Protein AF-A0A2E8GYV7-F1 (afdb_monomer)

Sequence (112 aa):
MTIEFYKWLHLSGLGLTLLAIGGLAWRQDQKLLSITHGIGLLIALIGGFGLVARYAIDWPWPGWLWIKIVVWLIFGASPVLLKRLPQLNTPLWWGLWVLFLVAAYLGVFKPF

Nearest PDB structures (foldseek):
  7p3r-assembly1_C  TM=4.298E-01  e=9.217E+00  Vibrio cholerae O1 biovar El Tor str. N16961

pLDDT: mean 96.71, std 2.35, range [86.19, 98.81]

Solvent-accessible surface area (backbone atoms only — not comparable to full-atom values): 5853 Å² total; per-residue (Å²): 138,57,68,66,56,22,50,53,38,19,51,50,10,48,50,35,26,52,55,17,51,54,40,42,51,71,65,43,66,54,67,63,29,53,50,41,24,54,52,10,51,48,38,20,49,54,13,48,54,47,40,38,64,70,67,66,66,58,86,81,70,49,58,41,58,55,50,43,52,54,51,50,50,51,59,70,46,39,67,57,49,36,67,74,40,60,95,44,20,69,62,51,51,54,48,52,51,52,50,47,52,52,48,50,49,38,68,74,66,54,88,72

Foldseek 3Di:
DDLVVLVVQLVQLVVLLLVLLVCLLVPPPVVVSVVSNVSSLVSNVSSLVVNCVNVVQDPPHQVLS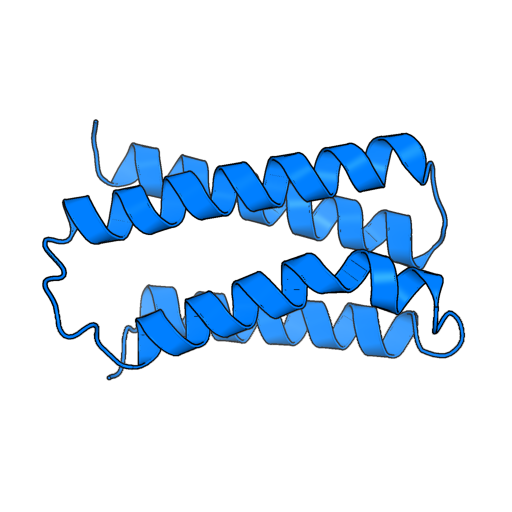VLLVVLSVVSVCSSVCSVVPSVCSVVSSVVNVVSVVSNVCCVVCVPD

Secondary structure (DSSP, 8-state):
--HHHHHHHHHHHHHHHHHHHHHHHTT-SHHHHHHHHHHHHHHHHHHHHHHHHHTT-PSSPPHHHHHHHHHHHHHHHHHHHHHH-GGGHHHHHHHHHHHHHHHHHHHHH---

Mean predicted aligned error: 2.49 Å

Structure (mmCIF, N/CA/C/O backbone):
data_AF-A0A2E8GYV7-F1
#
_entry.id   AF-A0A2E8GYV7-F1
#
loop_
_atom_site.group_PDB
_atom_site.id
_atom_site.type_symbol
_atom_site.label_atom_id
_atom_site.label_alt_id
_atom_site.label_comp_id
_atom_site.label_asym_id
_atom_site.label_entity_id
_atom_site.label_seq_id
_atom_site.pdbx_PDB_ins_code
_atom_site.Cartn_x
_atom_site.Cartn_y
_atom_site.Cartn_z
_atom_site.occupancy
_atom_site.B_iso_or_equiv
_atom_site.auth_seq_id
_atom_site.auth_comp_id
_atom_site.auth_asym_id
_atom_site.auth_atom_id
_atom_site.pdbx_PDB_model_num
ATOM 1 N N . MET A 1 1 ? 17.579 9.283 -8.624 1.00 90.69 1 MET A N 1
ATOM 2 C CA . MET A 1 1 ? 17.308 8.312 -7.542 1.00 90.69 1 MET A CA 1
ATOM 3 C C . MET A 1 1 ? 17.248 6.916 -8.128 1.00 90.69 1 MET A C 1
ATOM 5 O O . MET A 1 1 ? 16.815 6.782 -9.269 1.00 90.69 1 MET A O 1
ATOM 9 N N . THR A 1 2 ? 17.750 5.922 -7.399 1.00 96.50 2 THR A N 1
ATOM 10 C CA . THR A 1 2 ? 17.954 4.552 -7.898 1.00 96.50 2 THR A CA 1
ATOM 11 C C . THR A 1 2 ? 16.698 3.690 -7.740 1.00 96.50 2 THR A C 1
ATOM 13 O O . THR A 1 2 ? 15.758 4.072 -7.041 1.00 96.50 2 THR A O 1
ATOM 16 N N . ILE A 1 3 ? 16.660 2.524 -8.390 1.00 96.81 3 ILE A N 1
ATOM 17 C CA . ILE A 1 3 ? 15.552 1.565 -8.247 1.00 96.81 3 ILE A CA 1
ATOM 18 C C . ILE A 1 3 ? 15.457 1.078 -6.796 1.00 96.81 3 ILE A C 1
ATOM 20 O O . ILE A 1 3 ? 14.362 0.957 -6.253 1.00 96.81 3 ILE A O 1
ATOM 24 N N . GLU A 1 4 ? 16.597 0.844 -6.154 1.00 97.94 4 GLU A N 1
ATOM 25 C CA . GLU A 1 4 ? 16.722 0.397 -4.766 1.00 97.94 4 GLU A CA 1
ATOM 26 C C . GLU A 1 4 ? 16.065 1.392 -3.812 1.00 97.94 4 GLU A C 1
ATOM 28 O O . GLU A 1 4 ? 15.336 0.980 -2.912 1.00 97.94 4 GLU A O 1
ATOM 33 N N . PHE A 1 5 ? 16.242 2.695 -4.055 1.00 98.12 5 PHE A N 1
ATOM 34 C CA . PHE A 1 5 ? 15.598 3.740 -3.263 1.00 98.12 5 PHE A CA 1
ATOM 35 C C . PHE A 1 5 ? 14.070 3.646 -3.332 1.00 98.12 5 PHE A C 1
ATOM 37 O O . PHE A 1 5 ? 13.409 3.622 -2.296 1.00 98.12 5 PHE A O 1
ATOM 44 N N . TYR A 1 6 ? 13.493 3.543 -4.533 1.00 98.38 6 TYR A N 1
ATOM 45 C CA . TYR A 1 6 ? 12.037 3.441 -4.669 1.00 98.38 6 TYR A CA 1
ATOM 46 C C . TYR A 1 6 ? 11.491 2.097 -4.172 1.00 98.38 6 TYR A C 1
ATOM 48 O O . TYR A 1 6 ? 10.384 2.064 -3.643 1.00 98.38 6 TYR A O 1
ATOM 56 N N . LYS A 1 7 ? 12.263 1.003 -4.272 1.00 97.69 7 LYS A N 1
ATOM 57 C CA . LYS A 1 7 ? 11.915 -0.288 -3.651 1.00 97.69 7 LYS A CA 1
ATOM 58 C C . LYS A 1 7 ? 11.843 -0.154 -2.135 1.00 97.69 7 LYS A C 1
ATOM 60 O O . LYS A 1 7 ? 10.835 -0.530 -1.546 1.00 97.69 7 LYS A O 1
ATOM 65 N N . TRP A 1 8 ? 12.883 0.404 -1.521 1.00 98.38 8 TRP A N 1
ATOM 66 C CA . TRP A 1 8 ? 12.926 0.652 -0.083 1.00 98.38 8 TRP A CA 1
ATOM 67 C C . TRP A 1 8 ? 11.778 1.565 0.365 1.00 98.38 8 TRP A C 1
ATOM 69 O O . TRP A 1 8 ? 11.089 1.245 1.330 1.00 98.38 8 TRP A O 1
ATOM 79 N N . LEU A 1 9 ? 11.515 2.646 -0.377 1.00 98.56 9 LEU A N 1
ATOM 80 C CA . LEU A 1 9 ? 10.423 3.579 -0.098 1.00 98.56 9 LEU A CA 1
ATOM 81 C C . LEU A 1 9 ? 9.051 2.899 -0.212 1.00 98.56 9 LEU A C 1
ATOM 83 O O . LEU A 1 9 ? 8.204 3.048 0.659 1.00 98.56 9 LEU A O 1
ATOM 87 N N . HIS A 1 10 ? 8.824 2.111 -1.262 1.00 98.31 10 HIS A N 1
ATOM 88 C CA . HIS A 1 10 ? 7.561 1.398 -1.437 1.00 98.31 10 HIS A CA 1
ATOM 89 C C . HIS A 1 10 ? 7.325 0.387 -0.306 1.00 98.31 10 HIS A C 1
ATOM 91 O O . HIS A 1 10 ? 6.243 0.351 0.279 1.00 98.31 10 HIS A O 1
ATOM 97 N N . LEU A 1 11 ? 8.348 -0.403 0.035 1.00 98.25 11 LEU A N 1
ATOM 98 C CA . LEU A 1 11 ? 8.270 -1.411 1.092 1.00 98.25 11 LEU A CA 1
ATOM 99 C C . LEU A 1 11 ? 8.102 -0.793 2.484 1.00 98.25 11 LEU A C 1
ATOM 101 O O . LEU A 1 11 ? 7.349 -1.338 3.288 1.00 98.25 11 LEU A O 1
ATOM 105 N N . SER A 1 12 ? 8.739 0.346 2.770 1.00 98.56 12 SER A N 1
ATOM 106 C CA . SER A 1 12 ? 8.557 1.039 4.050 1.00 98.56 12 SER A CA 1
ATOM 107 C C . SER A 1 12 ? 7.130 1.571 4.203 1.00 98.56 12 SER A C 1
ATOM 109 O O . SER A 1 12 ? 6.515 1.377 5.252 1.00 98.56 12 SER A O 1
ATOM 111 N N . GLY A 1 13 ? 6.553 2.137 3.139 1.00 98.62 13 GLY A N 1
ATOM 112 C CA . GLY A 1 13 ? 5.147 2.542 3.113 1.00 98.62 13 GLY A CA 1
ATOM 113 C C . GLY A 1 13 ? 4.180 1.374 3.338 1.00 98.62 13 GLY A C 1
ATOM 114 O O . GLY A 1 13 ? 3.259 1.473 4.154 1.00 98.62 13 GLY A O 1
ATOM 115 N N . LEU A 1 14 ? 4.417 0.233 2.679 1.00 98.25 14 LEU A N 1
ATOM 116 C CA . LEU A 1 14 ? 3.630 -0.987 2.900 1.00 98.25 14 LEU A CA 1
ATOM 117 C C . LEU A 1 14 ? 3.765 -1.498 4.340 1.00 98.25 14 LEU A C 1
ATOM 119 O O . LEU A 1 14 ? 2.760 -1.845 4.955 1.00 98.25 14 LEU A O 1
ATOM 123 N N . GLY A 1 15 ? 4.976 -1.482 4.904 1.00 98.31 15 GLY A N 1
ATOM 124 C CA . GLY A 1 15 ? 5.224 -1.859 6.295 1.00 98.31 15 GLY A CA 1
ATOM 125 C C . GLY A 1 15 ? 4.421 -1.010 7.281 1.00 98.31 15 GLY A C 1
ATOM 126 O O . GLY A 1 15 ? 3.710 -1.558 8.120 1.00 98.31 15 GLY A O 1
ATOM 127 N N . LEU A 1 16 ? 4.451 0.320 7.135 1.00 98.50 16 LEU A N 1
ATOM 128 C CA . LEU A 1 16 ? 3.643 1.233 7.955 1.00 98.50 16 LEU A CA 1
ATOM 129 C C . LEU A 1 16 ? 2.138 0.967 7.810 1.00 98.50 16 LEU A C 1
ATOM 131 O O . LEU A 1 16 ? 1.414 0.966 8.804 1.00 98.50 16 LEU A O 1
ATOM 135 N N . THR A 1 17 ? 1.680 0.703 6.584 1.00 98.50 17 THR A 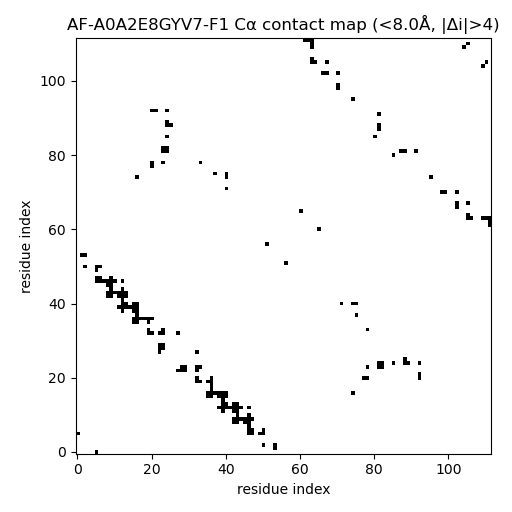N 1
ATOM 136 C CA . THR A 1 17 ? 0.271 0.403 6.287 1.00 98.50 17 THR A CA 1
ATOM 137 C C . THR A 1 17 ? -0.184 -0.868 7.010 1.00 98.50 17 THR A C 1
ATOM 139 O O . THR A 1 17 ? -1.208 -0.856 7.693 1.00 98.50 17 THR A O 1
ATOM 142 N N . LEU A 1 18 ? 0.597 -1.950 6.925 1.00 98.06 18 LEU A N 1
ATOM 143 C CA . LEU A 1 18 ? 0.282 -3.231 7.567 1.00 98.06 18 LEU A CA 1
ATOM 144 C C . LEU A 1 18 ? 0.368 -3.162 9.096 1.00 98.06 18 LEU A C 1
ATOM 146 O O . LEU A 1 18 ? -0.512 -3.690 9.776 1.00 98.06 18 LEU A O 1
ATOM 150 N N . LEU A 1 19 ? 1.381 -2.478 9.639 1.00 97.62 19 LEU A N 1
ATOM 151 C CA . LEU A 1 19 ? 1.505 -2.244 11.082 1.00 97.62 19 LEU A CA 1
ATOM 152 C C . LEU A 1 19 ? 0.279 -1.502 11.626 1.00 97.62 19 LEU A C 1
ATOM 154 O O . LEU A 1 19 ? -0.300 -1.906 12.636 1.00 97.62 19 LEU A O 1
ATOM 158 N N . ALA A 1 20 ? -0.153 -0.452 10.925 1.00 98.00 20 ALA A N 1
ATOM 159 C CA . ALA A 1 20 ? -1.331 0.309 11.303 1.00 98.00 20 ALA A CA 1
ATOM 160 C C . ALA A 1 20 ? -2.623 -0.516 11.206 1.00 98.00 20 ALA A C 1
ATOM 162 O O . ALA A 1 20 ? -3.428 -0.482 12.134 1.00 98.00 20 ALA A O 1
ATOM 163 N N . ILE A 1 21 ? -2.809 -1.295 10.133 1.00 97.38 21 ILE A N 1
ATOM 164 C CA . ILE A 1 21 ? -3.948 -2.222 9.979 1.00 97.38 21 ILE A CA 1
ATOM 165 C C . ILE A 1 21 ? -4.027 -3.196 11.148 1.00 97.38 21 ILE A C 1
ATOM 167 O O . ILE A 1 21 ? -5.119 -3.423 11.671 1.00 97.38 21 ILE A O 1
ATOM 171 N N . GLY A 1 22 ? -2.876 -3.724 11.576 1.00 95.38 22 GLY A N 1
ATOM 172 C CA . GLY A 1 22 ? -2.752 -4.537 12.777 1.00 95.38 22 GLY A CA 1
ATOM 173 C C . GLY A 1 22 ? -3.398 -3.851 13.972 1.00 95.38 22 GLY A C 1
ATOM 174 O O . GLY A 1 22 ? -4.451 -4.279 14.419 1.00 95.38 22 GLY A O 1
ATOM 175 N N . GLY A 1 23 ? -2.843 -2.748 14.468 1.00 95.81 23 GLY A N 1
ATOM 176 C CA . GLY A 1 23 ? -3.405 -2.133 15.675 1.00 95.81 23 GLY A CA 1
ATOM 177 C C . GLY A 1 23 ? -4.834 -1.581 15.503 1.00 95.81 23 GLY A C 1
ATOM 178 O O . GLY A 1 23 ? -5.623 -1.636 16.450 1.00 95.81 23 GLY A O 1
ATOM 179 N N . LEU A 1 24 ? -5.227 -1.140 14.298 1.00 96.38 24 LEU A N 1
ATOM 180 C CA . LEU A 1 24 ? -6.596 -0.689 14.010 1.00 96.38 24 LEU A CA 1
ATOM 181 C C . LEU A 1 24 ? -7.627 -1.820 14.136 1.00 96.38 24 LEU A C 1
ATOM 183 O O . LEU A 1 24 ? -8.717 -1.582 14.664 1.00 96.38 24 LEU A O 1
ATOM 187 N N . ALA A 1 25 ? -7.291 -3.046 13.723 1.00 95.06 25 ALA A N 1
ATOM 188 C CA . ALA A 1 25 ? -8.186 -4.201 13.830 1.00 95.06 25 ALA A CA 1
ATOM 189 C C . ALA A 1 25 ? -8.541 -4.549 15.290 1.00 95.06 25 ALA A C 1
ATOM 191 O O . ALA A 1 25 ? -9.646 -5.025 15.557 1.00 95.06 25 ALA A O 1
ATOM 192 N N . TRP A 1 26 ? -7.667 -4.217 16.247 1.00 95.06 26 TRP A N 1
ATOM 193 C CA . TRP A 1 26 ? -7.904 -4.376 17.690 1.00 95.06 26 TRP A CA 1
ATOM 194 C C . TRP A 1 26 ? -8.075 -3.043 18.436 1.00 95.06 26 TRP A C 1
ATOM 196 O O . TRP A 1 26 ? -7.947 -2.991 19.657 1.00 95.06 26 TRP A O 1
ATOM 206 N N . ARG A 1 27 ? -8.427 -1.968 17.716 1.00 88.75 27 ARG A N 1
ATOM 207 C CA . ARG A 1 27 ? -8.805 -0.649 18.263 1.00 88.75 27 ARG A CA 1
ATOM 208 C C . ARG A 1 27 ? -7.750 0.019 19.160 1.00 88.75 27 ARG A C 1
ATOM 210 O O . ARG A 1 27 ? -8.107 0.847 19.996 1.00 88.75 27 ARG A O 1
ATOM 217 N N . GLN A 1 28 ? -6.473 -0.281 18.959 1.00 86.19 28 GLN A N 1
ATOM 218 C CA . GLN A 1 28 ? -5.374 0.379 19.664 1.00 86.19 28 GLN A CA 1
ATOM 219 C C . GLN A 1 28 ? -5.109 1.758 19.061 1.00 86.19 28 GLN A C 1
ATOM 221 O O . GLN A 1 28 ? -5.185 1.896 17.845 1.00 86.19 28 GLN A O 1
ATOM 226 N N . ASP A 1 29 ? -4.837 2.759 19.906 1.00 88.81 29 ASP A N 1
ATOM 227 C CA . ASP A 1 29 ? -4.441 4.134 19.544 1.00 88.81 29 ASP A CA 1
ATOM 228 C C . ASP A 1 29 ? -4.897 4.593 18.138 1.00 88.81 29 ASP A C 1
ATOM 230 O O . ASP A 1 29 ? -4.108 4.857 17.225 1.00 88.81 29 ASP A O 1
AT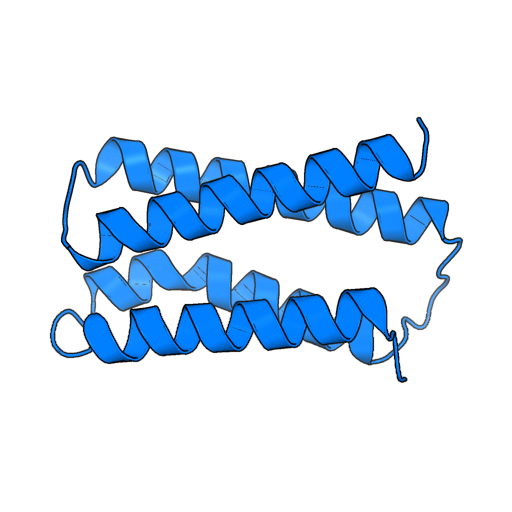OM 234 N N . GLN A 1 30 ? -6.222 4.622 17.935 1.00 91.88 30 GLN A N 1
ATOM 235 C CA . GLN A 1 30 ? -6.813 4.700 16.594 1.00 91.88 30 GLN A CA 1
ATOM 236 C C . GLN A 1 30 ? -6.406 5.962 15.831 1.00 91.88 30 GLN A C 1
ATOM 238 O O . GLN A 1 30 ? -6.375 5.949 14.599 1.00 91.88 30 GLN A O 1
ATOM 243 N N . LYS A 1 31 ? -6.108 7.055 16.543 1.00 94.31 31 LYS A N 1
ATOM 244 C CA . LYS A 1 31 ? -5.688 8.317 15.931 1.00 94.31 31 LYS A CA 1
ATOM 245 C C . LYS A 1 31 ? -4.291 8.186 15.340 1.00 94.31 31 LYS A C 1
ATOM 247 O O . LYS A 1 31 ? -4.128 8.464 14.152 1.00 94.31 31 LYS A O 1
ATOM 252 N N . LEU A 1 32 ? -3.316 7.751 16.144 1.00 97.12 32 LEU A N 1
ATOM 253 C CA . LEU A 1 32 ? -1.945 7.563 15.682 1.00 97.12 32 LEU A CA 1
ATOM 254 C C . LEU A 1 32 ? -1.918 6.579 14.514 1.00 97.12 32 LEU A C 1
ATOM 256 O O . LEU A 1 32 ? -1.402 6.907 13.451 1.00 97.12 32 LEU A O 1
ATOM 260 N N . LEU A 1 33 ? -2.569 5.424 14.665 1.00 97.69 33 LEU A N 1
ATOM 261 C CA . LEU A 1 33 ? -2.544 4.389 13.638 1.00 97.69 33 LEU A CA 1
ATOM 262 C C . LEU A 1 33 ? -3.283 4.787 12.359 1.00 97.69 33 LEU A C 1
ATOM 264 O O . LEU A 1 33 ? -2.833 4.428 11.277 1.00 97.69 33 LEU A O 1
ATOM 268 N N . SER A 1 34 ? -4.361 5.573 12.428 1.00 97.38 34 SER A N 1
ATOM 269 C CA . SER A 1 34 ? -5.005 6.093 11.209 1.00 97.38 34 SER A CA 1
ATOM 270 C C . SER A 1 34 ? -4.085 7.047 10.441 1.00 97.38 34 SER A C 1
ATOM 272 O O . SER A 1 34 ? -4.046 7.011 9.211 1.00 97.38 34 SER A O 1
ATOM 274 N N . ILE A 1 35 ? -3.315 7.876 11.156 1.00 98.19 35 ILE A N 1
ATOM 275 C CA . ILE A 1 35 ? -2.318 8.768 10.551 1.00 98.19 35 ILE A CA 1
ATOM 276 C C . ILE A 1 35 ? -1.178 7.941 9.948 1.00 98.19 35 ILE A C 1
ATOM 278 O O . ILE A 1 35 ? -0.844 8.124 8.778 1.00 98.19 35 ILE A O 1
ATOM 282 N N . THR A 1 36 ? -0.626 6.991 10.708 1.00 98.31 36 THR A N 1
ATOM 283 C CA . THR A 1 36 ? 0.425 6.077 10.242 1.00 98.31 36 THR A CA 1
ATOM 284 C C . THR A 1 36 ? -0.016 5.303 9.003 1.00 98.31 36 THR A C 1
ATOM 286 O O . THR A 1 36 ? 0.756 5.195 8.053 1.00 98.31 36 THR A O 1
ATOM 289 N N . HIS A 1 37 ? -1.265 4.831 8.969 1.00 98.50 37 HIS A N 1
ATOM 290 C CA . HIS A 1 37 ? -1.848 4.168 7.807 1.00 98.50 37 HIS A CA 1
ATOM 291 C C . HIS A 1 37 ? -1.869 5.085 6.582 1.00 98.50 37 HIS A C 1
ATOM 293 O O . HIS A 1 37 ? -1.373 4.709 5.525 1.00 98.50 37 HIS A O 1
ATOM 299 N N . GLY A 1 38 ? -2.421 6.297 6.714 1.00 98.31 38 GLY A N 1
ATOM 300 C CA . GLY A 1 38 ? -2.504 7.250 5.605 1.00 98.31 38 GLY A CA 1
ATOM 301 C C . GLY A 1 38 ? -1.130 7.644 5.056 1.00 98.31 38 GLY A C 1
ATOM 302 O O . GLY A 1 38 ? -0.930 7.662 3.842 1.00 98.31 38 GLY A O 1
ATOM 303 N N . ILE A 1 39 ? -0.161 7.891 5.944 1.00 98.75 39 ILE A N 1
ATOM 304 C CA . ILE A 1 39 ? 1.226 8.191 5.566 1.00 98.75 39 ILE A CA 1
ATOM 305 C C . 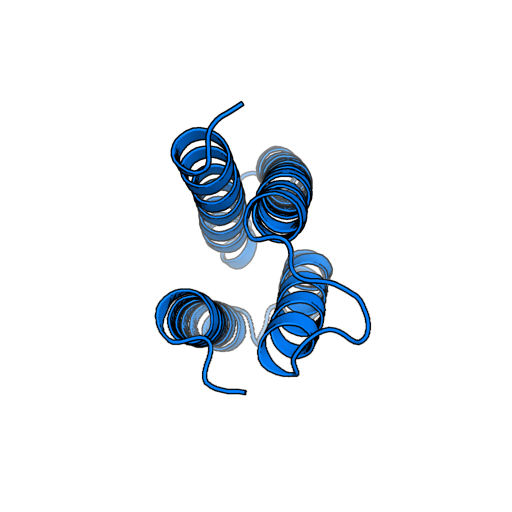ILE A 1 39 ? 1.869 6.986 4.875 1.00 98.75 39 ILE A C 1
ATOM 307 O O . ILE A 1 39 ? 2.472 7.143 3.815 1.00 98.75 39 ILE A O 1
ATOM 311 N N . GLY A 1 40 ? 1.713 5.782 5.431 1.00 98.75 40 GLY A N 1
ATOM 312 C CA . GLY A 1 40 ? 2.217 4.548 4.831 1.00 98.75 40 GLY A CA 1
ATOM 313 C C . GLY A 1 40 ? 1.673 4.331 3.420 1.00 98.75 40 GLY A C 1
ATOM 314 O O . GLY A 1 40 ? 2.437 4.057 2.494 1.00 98.75 40 GLY A O 1
ATOM 315 N N . LEU A 1 41 ? 0.372 4.555 3.234 1.00 98.62 41 LEU A N 1
ATOM 316 C CA . LEU A 1 41 ? -0.310 4.412 1.953 1.00 98.62 41 LEU A CA 1
ATOM 317 C C . LEU A 1 41 ? 0.205 5.414 0.906 1.00 98.62 41 LEU A C 1
ATOM 319 O O . LEU A 1 41 ? 0.393 5.045 -0.257 1.00 98.62 41 LEU A O 1
ATOM 323 N N . LEU A 1 42 ? 0.467 6.659 1.317 1.00 98.75 42 LEU A N 1
ATOM 324 C CA . LEU A 1 42 ? 1.043 7.700 0.462 1.00 98.75 42 LEU A CA 1
ATOM 325 C C . LEU A 1 42 ? 2.495 7.386 0.081 1.00 98.75 42 LEU A C 1
ATOM 327 O O . LEU A 1 42 ? 2.860 7.475 -1.089 1.00 98.75 42 LEU A O 1
ATOM 331 N N . ILE A 1 43 ? 3.316 6.974 1.049 1.00 98.81 43 ILE A N 1
ATOM 332 C CA . ILE A 1 43 ? 4.709 6.572 0.814 1.00 98.81 43 ILE A CA 1
ATOM 333 C C . ILE A 1 43 ? 4.760 5.381 -0.152 1.00 98.81 43 ILE A C 1
ATOM 335 O O . ILE A 1 43 ? 5.540 5.392 -1.108 1.00 98.81 43 ILE A O 1
ATOM 339 N N . ALA A 1 44 ? 3.891 4.385 0.048 1.00 98.69 44 ALA A N 1
ATOM 340 C CA . ALA A 1 44 ? 3.769 3.246 -0.851 1.00 98.69 44 ALA A CA 1
ATOM 341 C C . ALA A 1 44 ? 3.380 3.700 -2.265 1.00 98.69 44 ALA A C 1
ATOM 343 O O . ALA A 1 44 ? 3.989 3.248 -3.231 1.00 98.69 44 ALA A O 1
ATOM 344 N N . LEU A 1 45 ? 2.435 4.631 -2.414 1.00 98.56 45 LEU A N 1
ATOM 345 C CA . LEU A 1 45 ? 2.051 5.160 -3.724 1.00 98.56 45 LEU A CA 1
ATOM 346 C C . LEU A 1 45 ? 3.237 5.835 -4.434 1.00 98.56 45 LEU A C 1
ATOM 348 O O . LEU A 1 45 ? 3.550 5.486 -5.572 1.00 98.56 45 LEU A O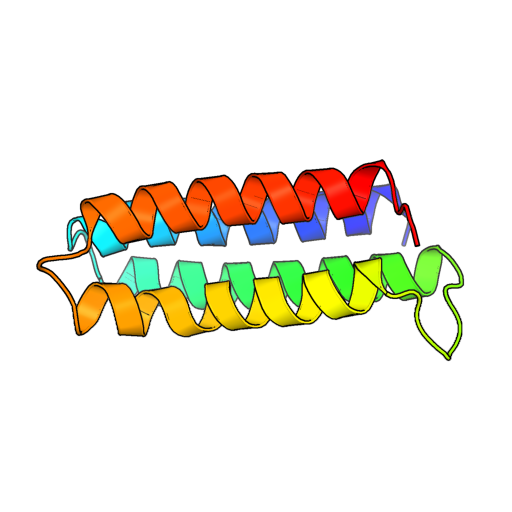 1
ATOM 352 N N . ILE A 1 46 ? 3.943 6.736 -3.746 1.00 98.62 46 ILE A N 1
ATOM 353 C CA . ILE A 1 46 ? 5.103 7.457 -4.296 1.00 98.62 46 ILE A CA 1
ATOM 354 C C . ILE A 1 46 ? 6.219 6.479 -4.687 1.00 98.62 46 ILE A C 1
ATOM 356 O O . ILE A 1 46 ? 6.766 6.568 -5.787 1.00 98.62 46 ILE A O 1
ATOM 360 N N . GLY A 1 47 ? 6.539 5.513 -3.820 1.00 98.38 47 GLY A N 1
ATOM 361 C CA . GLY A 1 47 ? 7.521 4.469 -4.115 1.00 98.38 47 GLY A CA 1
ATOM 362 C C . GLY A 1 47 ? 7.109 3.598 -5.305 1.00 98.38 47 GLY A C 1
ATOM 363 O O . GLY A 1 47 ? 7.923 3.322 -6.182 1.00 98.38 47 GLY A O 1
ATOM 364 N N . GLY A 1 48 ? 5.831 3.218 -5.379 1.00 97.75 48 GLY A N 1
ATOM 365 C CA . GLY A 1 48 ? 5.280 2.379 -6.442 1.00 97.75 48 GLY A CA 1
ATOM 366 C C . GLY A 1 48 ? 5.338 3.056 -7.809 1.00 97.75 48 GLY A C 1
ATOM 367 O O . GLY A 1 48 ? 5.886 2.488 -8.751 1.00 97.75 48 GLY A O 1
ATOM 368 N N . PHE A 1 49 ? 4.854 4.293 -7.915 1.00 97.88 49 PHE A N 1
ATOM 369 C CA . PHE A 1 49 ? 4.920 5.064 -9.160 1.00 97.88 49 PHE A CA 1
ATOM 370 C C . PHE A 1 49 ? 6.351 5.457 -9.537 1.00 97.88 49 PHE A C 1
ATOM 372 O O . PHE A 1 49 ? 6.706 5.454 -10.715 1.00 97.88 49 PHE A O 1
ATOM 379 N N . GLY A 1 50 ? 7.210 5.709 -8.547 1.00 98.00 50 GLY A N 1
ATOM 380 C CA . GLY A 1 50 ? 8.640 5.869 -8.779 1.00 98.00 50 GLY A CA 1
ATOM 381 C C . GLY A 1 50 ? 9.271 4.630 -9.420 1.00 98.00 50 GLY A C 1
ATOM 382 O O . GLY A 1 50 ? 10.055 4.763 -10.357 1.00 98.00 50 GLY A O 1
ATOM 383 N N . LEU A 1 51 ? 8.890 3.422 -8.987 1.00 97.81 51 LEU A N 1
ATOM 384 C CA . LEU A 1 51 ? 9.324 2.176 -9.628 1.00 97.81 51 LEU A CA 1
ATOM 385 C C . LEU A 1 51 ? 8.784 2.033 -11.050 1.00 97.81 51 LEU A C 1
ATOM 387 O O . LEU A 1 51 ? 9.542 1.627 -11.922 1.00 97.81 51 LEU A O 1
ATOM 391 N N . VAL A 1 52 ? 7.518 2.378 -11.296 1.00 97.31 52 VAL A N 1
ATOM 392 C CA . VAL A 1 52 ? 6.920 2.350 -12.645 1.00 97.31 52 VAL A CA 1
ATOM 393 C C . VAL A 1 52 ? 7.737 3.210 -13.610 1.00 97.31 52 VAL A C 1
ATOM 395 O O . VAL A 1 52 ? 8.170 2.717 -14.650 1.00 97.31 52 VAL A O 1
ATOM 398 N N . ALA A 1 53 ? 8.050 4.448 -13.216 1.00 97.38 53 ALA A N 1
ATOM 399 C CA . ALA A 1 53 ? 8.871 5.352 -14.018 1.00 97.38 53 ALA A CA 1
ATOM 400 C C . ALA A 1 53 ? 10.303 4.826 -14.225 1.00 97.38 53 ALA A C 1
ATOM 402 O O . ALA A 1 53 ? 10.864 4.950 -15.310 1.00 97.38 53 ALA A O 1
ATOM 403 N N . ARG A 1 54 ? 10.917 4.216 -13.200 1.00 96.69 54 ARG A N 1
ATOM 404 C CA . ARG A 1 54 ? 12.288 3.676 -13.300 1.00 96.69 54 ARG A CA 1
ATOM 405 C C . ARG A 1 54 ? 12.382 2.375 -14.083 1.00 96.69 54 ARG A C 1
ATOM 407 O O . ARG A 1 54 ? 13.437 2.103 -14.642 1.00 96.69 54 ARG A O 1
ATOM 414 N N . TYR A 1 55 ? 11.311 1.593 -14.126 1.00 95.94 55 TYR A N 1
ATOM 415 C CA . TYR A 1 55 ? 11.213 0.415 -14.979 1.00 95.94 55 TYR A CA 1
ATOM 416 C C . TYR A 1 55 ? 10.830 0.746 -16.422 1.00 95.94 55 TYR A C 1
ATOM 418 O O . TYR A 1 55 ? 10.734 -0.187 -17.211 1.00 95.94 55 TYR A O 1
ATOM 426 N N . ALA A 1 56 ? 10.629 2.029 -16.757 1.00 95.88 56 ALA A N 1
ATOM 427 C CA . ALA A 1 56 ? 10.178 2.469 -18.076 1.00 95.88 56 ALA A CA 1
ATOM 428 C C . ALA A 1 56 ? 8.923 1.703 -18.536 1.00 95.88 56 ALA A C 1
ATOM 430 O O . ALA A 1 56 ? 8.843 1.210 -19.656 1.00 95.88 56 ALA A O 1
ATOM 431 N N . ILE A 1 57 ? 7.962 1.531 -17.620 1.00 95.62 57 ILE A N 1
ATOM 432 C CA . ILE A 1 57 ? 6.680 0.901 -17.943 1.00 95.62 57 ILE A CA 1
ATOM 433 C C . ILE A 1 57 ? 5.781 1.973 -18.552 1.00 95.62 57 ILE A C 1
ATOM 435 O O . ILE A 1 57 ? 5.203 2.795 -17.834 1.00 95.62 57 ILE A O 1
ATOM 439 N N . ASP A 1 58 ? 5.677 1.940 -19.873 1.00 94.50 58 ASP A N 1
ATOM 440 C CA . ASP A 1 58 ? 4.864 2.871 -20.645 1.00 94.50 58 ASP A CA 1
ATOM 441 C C . ASP A 1 58 ? 3.392 2.446 -20.713 1.00 94.50 58 ASP A C 1
ATOM 443 O O . ASP A 1 58 ? 3.003 1.336 -20.342 1.00 94.50 58 ASP A O 1
ATOM 447 N N . TRP A 1 59 ? 2.547 3.373 -21.159 1.00 92.69 59 TRP A N 1
ATOM 448 C CA . TRP A 1 59 ? 1.133 3.110 -21.403 1.00 92.69 59 TRP A CA 1
ATOM 449 C C . TRP A 1 59 ? 0.929 2.370 -22.740 1.00 92.69 59 TRP A C 1
ATOM 451 O O . TRP A 1 59 ? 1.567 2.745 -23.725 1.00 92.69 59 TRP A O 1
ATOM 461 N N . PRO A 1 60 ? -0.004 1.400 -22.833 1.00 94.81 60 PRO A N 1
ATOM 462 C CA . PRO A 1 60 ? -0.902 0.911 -21.785 1.00 94.81 60 PRO A CA 1
ATOM 463 C C . PRO A 1 60 ? -0.196 0.045 -20.740 1.00 94.81 60 PRO A C 1
ATOM 465 O O . PRO A 1 60 ? 0.644 -0.789 -21.063 1.00 94.81 60 PRO A O 1
ATOM 468 N N . TRP A 1 61 ? -0.574 0.227 -19.473 1.00 96.38 61 TRP A N 1
ATOM 469 C CA . TRP A 1 61 ? 0.030 -0.533 -18.383 1.00 96.38 61 TRP A CA 1
ATOM 470 C C . TRP A 1 61 ? -0.348 -2.021 -18.415 1.00 96.38 61 TRP A C 1
ATOM 472 O O . TRP A 1 61 ? -1.509 -2.344 -18.687 1.00 96.38 61 TRP A O 1
ATOM 482 N N . PRO A 1 62 ? 0.595 -2.915 -18.055 1.00 96.81 62 PRO A N 1
ATOM 483 C CA . PRO A 1 62 ? 0.341 -4.348 -17.942 1.00 96.81 62 PRO A CA 1
ATOM 484 C C . PRO A 1 62 ? -0.692 -4.642 -16.848 1.00 96.81 62 PRO A C 1
ATOM 486 O O . PRO A 1 62 ? -0.846 -3.883 -15.881 1.00 96.81 62 PRO A O 1
ATOM 489 N N . GLY A 1 63 ? -1.410 -5.757 -16.979 1.00 97.06 63 GLY A N 1
ATOM 490 C CA . GLY A 1 63 ? -2.539 -6.065 -16.100 1.00 97.06 63 GLY A CA 1
ATOM 491 C C . GLY A 1 63 ? -2.133 -6.224 -14.630 1.00 97.06 63 GLY A C 1
ATOM 492 O O . GLY A 1 63 ? -2.890 -5.824 -13.742 1.00 97.06 63 GLY A O 1
ATOM 493 N N . TRP A 1 64 ? -0.925 -6.723 -14.339 1.00 97.19 64 TRP A N 1
ATOM 494 C CA . TRP A 1 64 ? -0.436 -6.852 -12.961 1.00 97.19 64 TRP A CA 1
ATOM 495 C C . TRP A 1 64 ? -0.362 -5.496 -12.245 1.00 97.19 64 TRP A C 1
ATOM 497 O O . TRP A 1 64 ? -0.573 -5.426 -11.029 1.00 97.19 64 TRP A O 1
ATOM 507 N N . LEU A 1 65 ? -0.081 -4.413 -12.980 1.00 97.69 65 LEU A N 1
ATOM 508 C CA . LEU A 1 65 ? 0.018 -3.069 -12.415 1.00 97.69 65 LEU A CA 1
ATOM 509 C C . LEU A 1 65 ? -1.370 -2.523 -12.069 1.00 97.69 65 LEU A C 1
ATOM 511 O O . LEU A 1 65 ? -1.554 -1.972 -10.984 1.00 97.69 65 LEU A O 1
ATOM 515 N N . TRP A 1 66 ? -2.365 -2.763 -12.924 1.00 97.69 66 TRP A N 1
ATOM 516 C CA . TRP A 1 66 ? -3.760 -2.431 -12.630 1.00 97.69 66 TRP A CA 1
ATOM 517 C C . TRP A 1 66 ? -4.277 -3.129 -11.383 1.00 97.69 66 TRP A C 1
ATOM 519 O O . TRP A 1 66 ? -4.864 -2.486 -10.512 1.00 97.69 66 TRP A O 1
ATOM 529 N N . ILE A 1 67 ? -4.006 -4.428 -11.251 1.00 97.75 67 ILE A N 1
ATOM 530 C CA . ILE A 1 67 ? -4.422 -5.177 -10.064 1.00 97.75 67 ILE A CA 1
ATOM 531 C C . ILE A 1 67 ? -3.762 -4.600 -8.812 1.00 97.75 67 ILE A C 1
ATOM 533 O O . ILE A 1 67 ? -4.431 -4.436 -7.797 1.00 97.75 67 ILE A O 1
ATOM 53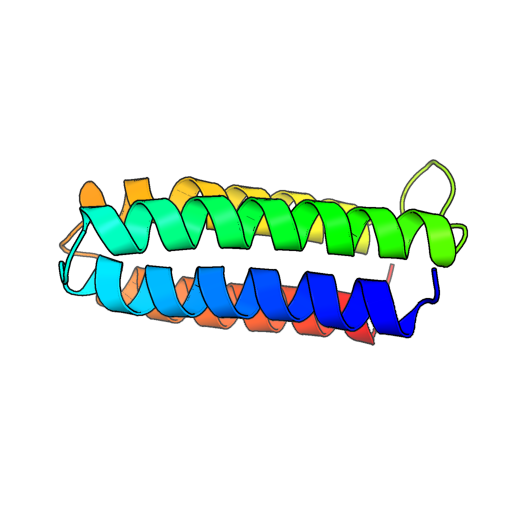7 N N . LYS A 1 68 ? -2.486 -4.208 -8.868 1.00 97.12 68 LYS A N 1
ATOM 538 C CA . LYS A 1 68 ? -1.834 -3.540 -7.734 1.00 97.12 68 LYS A CA 1
ATOM 539 C C . LYS A 1 68 ? -2.484 -2.216 -7.348 1.00 97.12 68 LYS A C 1
ATOM 541 O O . LYS A 1 68 ? -2.568 -1.929 -6.157 1.00 97.12 68 LYS A O 1
ATOM 546 N N . ILE A 1 69 ? -2.948 -1.427 -8.316 1.00 97.88 69 ILE A N 1
ATOM 547 C CA . ILE A 1 69 ? -3.682 -0.185 -8.039 1.00 97.88 69 ILE A CA 1
ATOM 548 C C . ILE A 1 69 ? -5.000 -0.504 -7.324 1.00 97.88 69 ILE A C 1
ATOM 550 O O . ILE A 1 69 ? -5.319 0.129 -6.319 1.00 97.88 69 ILE A O 1
ATOM 554 N N . VAL A 1 70 ? -5.728 -1.532 -7.773 1.00 98.31 70 VAL A N 1
ATOM 555 C CA . VAL A 1 70 ? -6.951 -2.000 -7.099 1.00 98.31 70 VAL A CA 1
ATOM 556 C C . VAL A 1 70 ? -6.649 -2.486 -5.678 1.00 98.31 70 VAL A C 1
ATOM 558 O O . VAL A 1 70 ? -7.335 -2.095 -4.737 1.00 98.31 70 VAL A O 1
ATOM 561 N N . VAL A 1 71 ? -5.592 -3.278 -5.489 1.00 98.12 71 VAL A N 1
ATOM 562 C CA . VAL A 1 71 ? -5.156 -3.736 -4.162 1.00 98.12 71 VAL A CA 1
ATOM 563 C C . VAL A 1 71 ? -4.820 -2.551 -3.254 1.00 98.12 71 VAL A C 1
ATOM 565 O O . VAL A 1 71 ? -5.256 -2.513 -2.105 1.00 98.12 71 VAL A O 1
ATOM 568 N N . TRP A 1 72 ? -4.094 -1.556 -3.762 1.00 98.44 72 TRP A N 1
ATOM 569 C CA . TRP A 1 72 ? -3.773 -0.337 -3.021 1.00 98.44 72 TRP A CA 1
ATOM 570 C C . TRP A 1 72 ? -5.035 0.435 -2.596 1.00 98.44 72 TRP A C 1
ATOM 572 O O . TRP A 1 72 ? -5.111 0.887 -1.454 1.00 98.44 72 TRP A O 1
ATOM 582 N N . LEU A 1 73 ? -6.061 0.514 -3.451 1.00 98.50 73 LEU A N 1
ATOM 583 C CA . LEU A 1 73 ? -7.357 1.106 -3.091 1.00 98.50 73 LEU A CA 1
ATOM 584 C C . LEU A 1 73 ? -8.071 0.316 -1.985 1.00 98.50 73 LEU A C 1
ATOM 586 O O . LEU A 1 73 ? -8.629 0.920 -1.067 1.00 98.50 73 LEU A O 1
ATOM 590 N N . ILE A 1 74 ? -8.021 -1.020 -2.025 1.00 98.38 74 ILE A N 1
ATOM 591 C CA . ILE A 1 74 ? -8.584 -1.872 -0.965 1.00 98.38 74 ILE A CA 1
ATOM 592 C C . ILE A 1 74 ? -7.859 -1.624 0.365 1.00 98.38 74 ILE A C 1
ATOM 594 O O . ILE A 1 74 ? -8.514 -1.465 1.397 1.00 98.38 74 ILE A O 1
ATOM 598 N N . PHE A 1 75 ? -6.526 -1.507 0.349 1.00 98.44 75 PHE A N 1
ATOM 599 C CA . PHE A 1 75 ? -5.761 -1.096 1.529 1.00 98.44 75 PHE A CA 1
ATOM 600 C C . PHE A 1 75 ? -6.191 0.289 2.023 1.00 98.44 75 PHE A C 1
ATOM 602 O O . PHE A 1 75 ? -6.435 0.456 3.216 1.00 98.44 75 PHE A O 1
ATOM 609 N N . GLY A 1 76 ? -6.396 1.254 1.124 1.00 98.25 76 GLY A N 1
ATOM 610 C CA . GLY A 1 76 ? -6.912 2.584 1.461 1.00 98.25 76 GLY A CA 1
ATOM 611 C C . GLY A 1 76 ? -8.282 2.574 2.145 1.00 98.25 76 GLY A C 1
ATOM 612 O O . GLY A 1 76 ? -8.507 3.335 3.085 1.00 98.25 76 GLY A O 1
ATOM 613 N N . ALA A 1 77 ? -9.178 1.678 1.731 1.00 97.94 77 ALA A N 1
ATOM 614 C CA . ALA A 1 77 ? -10.498 1.509 2.337 1.00 97.94 77 ALA A CA 1
ATOM 615 C C . ALA A 1 77 ? -10.473 0.712 3.656 1.00 97.94 77 ALA A C 1
ATOM 617 O O . ALA A 1 77 ? -11.433 0.770 4.433 1.00 97.94 77 ALA A O 1
ATOM 618 N N . SER A 1 78 ? -9.392 -0.020 3.937 1.00 97.25 78 SER A N 1
ATOM 619 C CA . SER A 1 78 ? -9.326 -0.966 5.054 1.00 97.25 78 SER A CA 1
ATOM 620 C C . SER A 1 78 ? -9.600 -0.362 6.443 1.00 97.25 78 SER A C 1
ATOM 622 O O . SER A 1 78 ? -10.349 -0.996 7.193 1.00 97.25 78 SER A O 1
ATOM 624 N N . PRO A 1 79 ? -9.160 0.867 6.805 1.00 96.62 79 PRO A N 1
ATOM 625 C CA . PRO A 1 79 ? -9.498 1.448 8.107 1.00 96.62 79 PRO A CA 1
ATOM 626 C C . PRO A 1 79 ? -11.005 1.667 8.278 1.00 96.62 79 PRO A C 1
ATOM 628 O O . PRO A 1 79 ? -11.547 1.504 9.372 1.00 96.62 79 PRO A O 1
ATOM 631 N N . VAL A 1 80 ? -11.704 2.015 7.192 1.00 96.81 80 VAL A N 1
ATOM 632 C CA . VAL A 1 80 ? -13.160 2.205 7.206 1.00 96.81 80 VAL A CA 1
ATOM 633 C C . VAL A 1 80 ? -13.863 0.866 7.401 1.00 96.81 80 VAL A C 1
ATOM 635 O O . VAL A 1 80 ? -14.788 0.794 8.209 1.00 96.81 80 VAL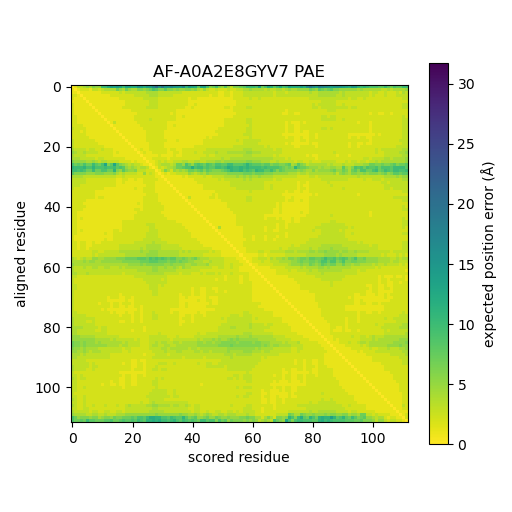 A O 1
ATOM 638 N N . LEU A 1 81 ? -13.410 -0.189 6.718 1.00 96.31 81 LEU A N 1
ATOM 639 C CA . LEU A 1 81 ? -13.961 -1.539 6.864 1.00 96.31 81 LEU A CA 1
ATOM 640 C C . LEU A 1 81 ? -13.773 -2.065 8.293 1.00 96.31 81 LEU A C 1
ATOM 642 O O . LEU A 1 81 ? -14.752 -2.457 8.919 1.00 96.31 81 LEU A O 1
ATOM 646 N N . LEU A 1 82 ? -12.561 -1.963 8.847 1.00 95.88 82 LEU A N 1
ATOM 647 C CA . LEU A 1 82 ? -12.249 -2.368 10.227 1.00 95.88 82 LEU A CA 1
ATOM 648 C C . LEU A 1 82 ? -13.045 -1.578 11.279 1.00 95.88 82 LEU A C 1
ATOM 650 O O . LEU A 1 82 ? -13.388 -2.092 12.345 1.00 95.88 82 LEU A O 1
ATOM 654 N N . LYS A 1 83 ? -13.366 -0.311 10.992 1.00 94.06 83 LYS A N 1
ATOM 655 C CA . LYS A 1 83 ? -14.189 0.521 11.877 1.00 94.06 83 LYS A CA 1
ATOM 656 C C . LYS A 1 83 ? -15.676 0.172 11.790 1.00 94.06 83 LYS A C 1
ATOM 658 O O . LYS A 1 83 ? -16.351 0.159 12.820 1.00 94.06 83 LYS A O 1
ATOM 663 N N . ARG A 1 84 ? -16.197 -0.036 10.575 1.00 95.38 84 ARG A N 1
ATOM 664 C CA . ARG A 1 84 ? -17.635 -0.213 10.309 1.00 95.38 84 ARG A CA 1
ATOM 665 C C . ARG A 1 84 ? -18.112 -1.656 10.448 1.00 95.38 84 ARG A C 1
ATOM 667 O O . ARG A 1 84 ? -19.293 -1.852 10.705 1.00 95.38 84 ARG A O 1
ATOM 674 N N . LEU A 1 85 ? -17.224 -2.638 10.300 1.00 95.31 85 LEU A N 1
ATOM 675 C CA . LEU A 1 85 ? -17.538 -4.068 10.352 1.00 95.31 85 LEU A CA 1
ATOM 676 C C . LEU A 1 85 ? -16.712 -4.780 11.442 1.00 95.31 85 LEU A C 1
ATOM 678 O O . LEU A 1 85 ? -15.984 -5.722 11.131 1.00 95.31 85 LEU A O 1
ATOM 682 N N . PRO A 1 86 ? -16.807 -4.364 12.722 1.00 93.12 86 PRO A N 1
ATOM 683 C CA . PRO A 1 86 ? -15.976 -4.910 13.799 1.00 93.12 86 PRO A CA 1
ATOM 684 C C . PRO A 1 86 ? -16.115 -6.426 13.987 1.00 93.12 86 PRO A C 1
ATOM 686 O O . PRO A 1 86 ? -15.153 -7.091 14.362 1.00 93.12 86 PRO A O 1
ATOM 689 N N . GLN A 1 87 ? -17.290 -6.985 13.687 1.00 95.44 87 GLN A N 1
ATOM 690 C CA . GLN A 1 87 ? -17.550 -8.424 13.727 1.00 95.44 87 GLN A CA 1
ATOM 691 C C . GLN A 1 87 ? -16.741 -9.219 12.688 1.00 95.44 87 GLN A C 1
ATOM 693 O O . GLN A 1 87 ? -16.608 -10.432 12.811 1.00 95.44 87 GLN A O 1
ATOM 698 N N . LEU A 1 88 ? -16.184 -8.544 11.678 1.00 96.12 88 LEU A N 1
ATOM 699 C CA . LEU A 1 88 ? -15.345 -9.132 10.638 1.00 96.12 88 LEU A CA 1
ATOM 700 C C . LEU A 1 88 ? -13.862 -8.766 10.796 1.00 96.12 88 LEU A C 1
ATOM 702 O O . LEU A 1 88 ? -13.088 -9.021 9.881 1.00 96.12 88 LEU A O 1
ATOM 706 N N . ASN A 1 89 ? -13.419 -8.203 11.924 1.00 95.12 89 ASN A N 1
ATOM 707 C CA . ASN A 1 89 ? -12.033 -7.734 12.048 1.00 95.12 89 ASN A CA 1
ATOM 708 C C . ASN A 1 89 ? -10.993 -8.840 11.848 1.00 95.12 89 ASN A C 1
ATOM 710 O O . ASN A 1 89 ? -10.048 -8.643 11.092 1.00 95.12 89 ASN A O 1
ATOM 714 N N . THR A 1 90 ? -11.174 -10.015 12.454 1.00 95.69 90 THR A N 1
ATOM 715 C CA . THR A 1 90 ? -10.261 -11.155 12.266 1.00 95.69 90 THR A CA 1
ATOM 716 C C . THR A 1 90 ? -10.208 -11.642 10.811 1.00 95.69 90 THR A C 1
ATOM 718 O O . THR A 1 90 ? -9.102 -11.728 10.272 1.00 95.69 90 THR A O 1
ATOM 721 N N . PRO A 1 91 ? -11.338 -11.939 10.133 1.00 97.31 91 PRO A N 1
ATOM 722 C CA . PRO A 1 91 ? -11.285 -12.345 8.731 1.00 97.31 91 PRO A CA 1
ATOM 723 C C . PRO A 1 91 ? -10.800 -11.223 7.803 1.00 97.31 91 PRO A C 1
ATOM 725 O O . PRO A 1 91 ? -10.054 -11.510 6.872 1.00 97.31 91 PRO A O 1
ATOM 728 N N . LEU A 1 92 ? -11.142 -9.954 8.061 1.00 97.00 92 LEU A N 1
ATOM 729 C CA . LEU A 1 92 ? -10.611 -8.818 7.299 1.00 97.00 92 LEU A CA 1
ATOM 730 C C . LEU A 1 92 ? -9.097 -8.695 7.464 1.00 97.00 92 LEU A C 1
ATOM 732 O O . LEU A 1 92 ? -8.398 -8.487 6.480 1.00 97.00 92 LEU A O 1
ATOM 736 N N . TRP A 1 93 ? -8.579 -8.860 8.679 1.00 97.44 93 TRP A N 1
ATOM 737 C CA . TRP A 1 93 ? -7.149 -8.779 8.952 1.00 97.44 93 TRP A CA 1
ATOM 738 C C . TRP A 1 93 ? -6.362 -9.869 8.210 1.00 97.44 93 TRP A C 1
ATOM 740 O O . TRP A 1 93 ? -5.414 -9.558 7.487 1.00 97.44 93 TRP A O 1
ATOM 750 N N . TRP A 1 94 ? -6.804 -11.130 8.290 1.00 98.00 94 TRP A N 1
ATOM 751 C CA . TRP A 1 94 ? -6.198 -12.220 7.516 1.00 98.00 94 TRP A CA 1
ATOM 752 C C . TRP A 1 94 ? -6.381 -12.037 6.005 1.00 98.00 94 TRP A C 1
ATOM 754 O O . TRP A 1 94 ? -5.454 -12.293 5.239 1.00 98.00 94 TRP A O 1
ATOM 764 N N . GLY A 1 95 ? -7.542 -11.547 5.567 1.00 98.06 95 GLY A N 1
ATOM 765 C CA . GLY A 1 95 ? -7.808 -11.243 4.162 1.00 98.06 95 GLY A CA 1
ATOM 766 C C . GLY A 1 95 ? -6.873 -10.169 3.605 1.00 98.06 95 GLY A C 1
ATOM 767 O O . GLY A 1 95 ? -6.338 -10.331 2.511 1.00 98.06 95 GLY A O 1
ATOM 768 N N . LEU A 1 96 ? -6.605 -9.109 4.372 1.00 98.00 96 LEU A N 1
ATOM 769 C CA . LEU A 1 96 ? -5.649 -8.057 4.010 1.00 98.00 96 LEU A CA 1
ATOM 770 C C . LEU A 1 96 ? -4.212 -8.589 3.958 1.00 98.00 96 LEU A C 1
ATOM 772 O O . LEU A 1 96 ? -3.449 -8.189 3.080 1.00 98.00 96 LEU A O 1
ATOM 776 N N . TRP A 1 97 ? -3.847 -9.531 4.833 1.00 98.12 97 TRP A N 1
ATOM 777 C CA . TRP A 1 97 ? -2.556 -10.217 4.748 1.00 98.12 97 TRP A CA 1
ATOM 778 C C . TRP A 1 97 ? -2.427 -11.058 3.470 1.00 98.12 97 TRP A C 1
ATOM 780 O O . TRP A 1 97 ? -1.433 -10.950 2.754 1.00 98.12 97 TRP A O 1
ATOM 790 N N . VAL A 1 98 ? -3.450 -11.843 3.122 1.00 98.38 98 VAL A N 1
ATOM 791 C CA . VAL A 1 98 ? -3.478 -12.602 1.859 1.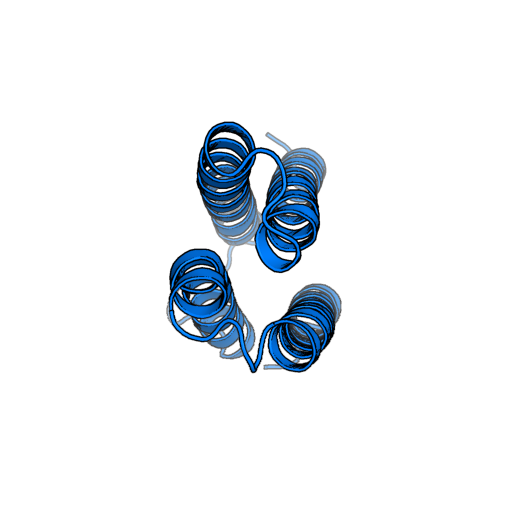00 98.38 98 VAL A CA 1
ATOM 792 C C . VAL A 1 98 ? -3.397 -11.660 0.657 1.00 98.38 98 VAL A C 1
ATOM 794 O O . VAL A 1 98 ? -2.632 -11.905 -0.275 1.00 98.38 98 VAL A O 1
ATOM 797 N N . LEU A 1 99 ? -4.122 -10.542 0.694 1.00 97.94 99 LEU A N 1
ATOM 798 C CA . LEU A 1 99 ? -4.092 -9.536 -0.363 1.00 97.94 99 LEU A CA 1
ATOM 799 C C . LEU A 1 99 ? -2.698 -8.907 -0.525 1.00 97.94 99 LEU A C 1
ATOM 801 O O . LEU A 1 99 ? -2.248 -8.684 -1.651 1.00 97.94 99 LEU A O 1
ATOM 805 N N . PHE A 1 100 ? -1.987 -8.673 0.582 1.00 98.19 100 PHE A N 1
ATOM 806 C CA . PHE A 1 100 ? -0.586 -8.255 0.554 1.00 98.19 100 PHE A CA 1
ATOM 807 C C . PHE A 1 100 ? 0.301 -9.297 -0.142 1.00 98.19 100 PHE A C 1
ATOM 809 O O . PHE A 1 100 ? 1.096 -8.925 -1.004 1.00 98.19 100 PHE A O 1
ATOM 816 N N . LEU A 1 101 ? 0.140 -10.590 0.163 1.00 98.00 101 LEU A N 1
ATOM 817 C CA . LEU A 1 101 ? 0.907 -11.658 -0.492 1.00 98.00 101 LEU A CA 1
ATOM 818 C C . LEU A 1 101 ? 0.639 -11.719 -2.002 1.00 98.00 101 LEU A C 1
ATOM 820 O O . LEU A 1 101 ? 1.576 -11.878 -2.783 1.00 98.00 101 LEU A O 1
ATOM 824 N N . VAL A 1 102 ? -0.611 -11.519 -2.428 1.00 97.69 102 VAL A N 1
ATOM 825 C CA . VAL A 1 102 ? -0.966 -11.419 -3.853 1.00 97.69 102 VAL A CA 1
ATOM 826 C C . VAL A 1 102 ? -0.268 -10.220 -4.505 1.00 97.69 102 VAL A C 1
ATOM 828 O O . VAL A 1 102 ? 0.348 -10.362 -5.561 1.00 97.69 102 VAL A O 1
ATOM 831 N N . ALA A 1 103 ? -0.285 -9.044 -3.873 1.00 97.31 103 ALA A N 1
ATOM 832 C CA . ALA A 1 103 ? 0.422 -7.872 -4.392 1.00 97.31 103 ALA A CA 1
ATOM 833 C C . ALA A 1 103 ? 1.947 -8.064 -4.441 1.00 97.31 103 ALA A C 1
ATOM 835 O O . ALA A 1 103 ? 2.598 -7.596 -5.383 1.00 97.31 103 ALA A O 1
ATOM 836 N N . ALA A 1 104 ? 2.518 -8.763 -3.456 1.00 97.25 104 ALA A N 1
ATOM 837 C CA . ALA A 1 104 ? 3.930 -9.122 -3.433 1.00 97.25 104 ALA A CA 1
ATOM 838 C C . ALA A 1 104 ? 4.273 -10.064 -4.596 1.00 97.25 104 ALA A C 1
ATOM 840 O O . ALA A 1 104 ? 5.188 -9.762 -5.364 1.00 97.25 104 ALA A O 1
ATOM 841 N N . TYR A 1 105 ? 3.484 -11.124 -4.799 1.00 97.88 105 TYR A N 1
ATOM 842 C CA . TYR A 1 105 ? 3.613 -12.041 -5.934 1.00 97.88 105 TYR A CA 1
ATOM 843 C C . TYR A 1 105 ? 3.587 -11.287 -7.273 1.00 97.88 105 TYR A C 1
ATOM 845 O O . TYR A 1 105 ? 4.523 -11.397 -8.066 1.00 97.88 105 TYR A O 1
ATOM 853 N N . LEU A 1 106 ? 2.587 -10.428 -7.494 1.00 96.19 106 LEU A N 1
ATOM 854 C CA . LEU A 1 106 ? 2.490 -9.621 -8.717 1.00 96.19 106 LEU A CA 1
ATOM 855 C C . LEU A 1 106 ? 3.703 -8.702 -8.911 1.00 96.19 106 LEU A C 1
ATOM 857 O O . LEU A 1 106 ? 4.131 -8.464 -10.035 1.00 96.19 106 LEU A O 1
ATOM 861 N N . GLY A 1 107 ? 4.274 -8.178 -7.824 1.00 94.31 107 GLY A N 1
ATOM 862 C CA . GLY A 1 107 ? 5.461 -7.327 -7.882 1.00 94.31 107 GLY A CA 1
ATOM 863 C C . GLY A 1 107 ? 6.749 -8.047 -8.240 1.00 94.31 107 GLY A C 1
ATOM 864 O O . GLY A 1 107 ? 7.595 -7.453 -8.909 1.00 94.31 107 GLY A O 1
ATOM 865 N N . VAL A 1 108 ? 6.884 -9.290 -7.783 1.00 95.69 108 VAL A N 1
ATOM 866 C CA . VAL A 1 108 ? 8.054 -10.132 -8.032 1.00 95.69 108 VAL A CA 1
ATOM 867 C C . VAL A 1 108 ? 7.993 -10.718 -9.437 1.00 95.69 108 VAL A C 1
ATOM 869 O O . VAL A 1 108 ? 8.950 -10.573 -10.192 1.00 95.69 108 VAL A O 1
ATOM 872 N N . PHE A 1 109 ? 6.869 -11.339 -9.797 1.00 96.44 109 PHE A N 1
ATOM 873 C CA . PHE A 1 109 ? 6.769 -12.147 -11.012 1.00 96.44 109 PHE A CA 1
ATOM 874 C C . PHE A 1 109 ? 6.238 -11.388 -12.227 1.00 96.44 109 PHE A C 1
ATOM 876 O O . PHE A 1 109 ? 6.544 -11.785 -13.344 1.00 96.44 109 PHE A O 1
ATOM 883 N N . LYS A 1 110 ? 5.472 -10.303 -12.029 1.00 92.56 110 LYS A N 1
ATOM 884 C CA . LYS A 1 110 ? 4.929 -9.450 -13.106 1.00 92.56 110 LYS A CA 1
ATOM 885 C C . LYS A 1 110 ? 4.337 -10.247 -14.297 1.00 92.56 110 LYS A C 1
ATOM 887 O O . LYS A 1 110 ? 4.747 -10.018 -15.431 1.00 92.56 110 LYS A O 1
ATOM 892 N N . PRO A 1 111 ? 3.411 -11.198 -14.061 1.00 88.38 111 PRO A N 1
ATOM 893 C CA . PRO A 1 111 ? 3.102 -12.265 -15.021 1.00 88.38 111 PRO A CA 1
ATOM 894 C C . PRO A 1 111 ? 2.305 -11.862 -16.281 1.00 88.38 111 PRO A C 1
ATOM 896 O O . PRO A 1 111 ? 2.210 -12.689 -17.185 1.00 88.38 111 PRO A O 1
ATOM 899 N N . PHE A 1 112 ? 1.711 -10.661 -16.348 1.00 92.12 112 PHE A N 1
ATOM 900 C CA . PHE A 1 112 ? 0.886 -10.184 -17.4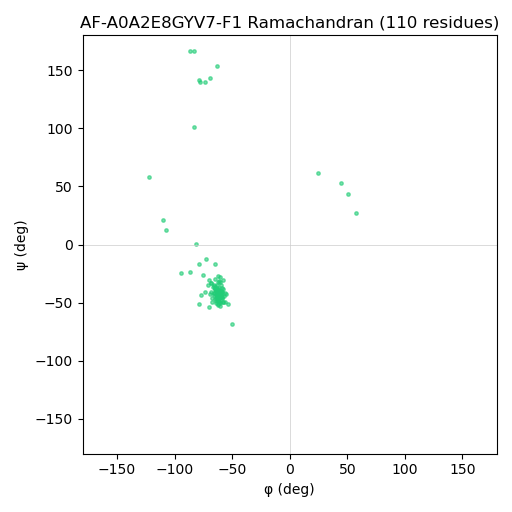78 1.00 92.12 112 PHE A CA 1
ATOM 901 C C . PHE A 1 112 ? 0.688 -8.664 -17.482 1.00 92.12 112 PHE A C 1
ATOM 903 O O . PHE A 1 112 ? 0.519 -8.082 -16.386 1.00 92.12 112 PHE A O 1
#

Radius of gyration: 14.44 Å; Cα contacts (8 Å, |Δi|>4): 111; chains: 1; bounding box: 36×21×41 Å